Protein AF-F0FZK5-F1 (afdb_monomer_lite)

Radius of gyration: 15.68 Å; chains: 1; bounding box: 38×25×46 Å

Secondary structure (DSSP, 8-state):
-HHHHHHH-SSEEEEEEEEEEEETTEEEEEEEEEEEETTEEEEEEEEEE---TT-TTS--EEEEEEES---TT--HHHHS-SS-HHHHHHHHHHHHHH--PPTT--

Sequence (106 aa):
MRAKMDQISSGSYRILRQGKRTVAGMDAEEVLFALKEGEITSYRFYLLAPGDPSTLAKPHTAIQLLLGASSPDAKLEEATSPVDETGALQTWDALLNSLRLRPGAV

pLDDT: mean 90.26, std 9.9, range [63.38, 98.69]

Structure (mmCIF, N/CA/C/O backbone):
data_AF-F0FZK5-F1
#
_entry.id   AF-F0FZK5-F1
#
loop_
_atom_site.group_PDB
_atom_site.id
_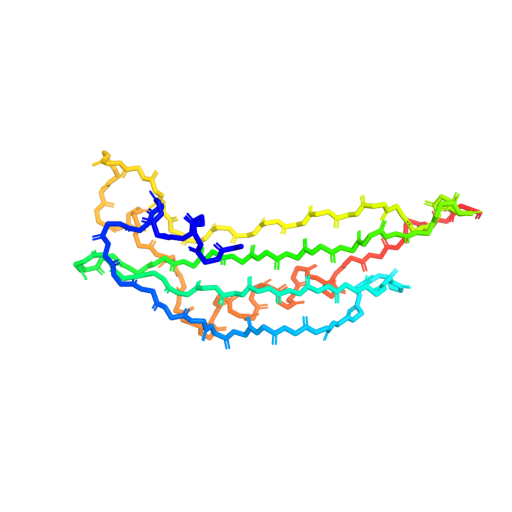atom_site.type_symbol
_atom_site.label_atom_id
_atom_site.label_alt_id
_atom_site.label_comp_id
_atom_site.label_asym_id
_atom_site.label_entity_id
_atom_site.label_seq_id
_atom_site.pdbx_PDB_ins_code
_atom_site.Cartn_x
_atom_site.Cartn_y
_atom_site.Cartn_z
_atom_site.occupancy
_atom_site.B_iso_or_equiv
_atom_site.auth_seq_id
_atom_site.auth_comp_id
_atom_site.auth_asym_id
_atom_site.auth_atom_id
_atom_site.pdbx_PDB_model_num
ATOM 1 N N . MET A 1 1 ? 9.788 6.653 8.484 1.00 74.44 1 MET A N 1
ATOM 2 C CA . MET A 1 1 ? 8.340 6.354 8.417 1.00 74.44 1 MET A CA 1
ATOM 3 C C . MET A 1 1 ? 7.649 6.336 9.778 1.00 74.44 1 MET A C 1
ATOM 5 O O . MET A 1 1 ? 6.651 7.023 9.908 1.00 74.44 1 MET A O 1
ATOM 9 N N . ARG A 1 2 ? 8.167 5.629 10.796 1.00 72.44 2 ARG A N 1
ATOM 10 C CA . ARG A 1 2 ? 7.567 5.604 12.151 1.00 72.44 2 ARG A CA 1
ATOM 11 C C . ARG A 1 2 ? 7.348 6.998 12.759 1.00 72.44 2 ARG A C 1
ATOM 13 O O . ARG A 1 2 ? 6.216 7.326 13.056 1.00 72.44 2 ARG A O 1
ATOM 20 N N . ALA A 1 3 ? 8.363 7.865 12.723 1.00 78.00 3 ALA A N 1
ATOM 21 C CA . ALA A 1 3 ? 8.237 9.260 13.171 1.00 78.00 3 ALA A CA 1
ATOM 22 C C . ALA A 1 3 ? 7.124 10.063 12.462 1.00 78.00 3 ALA A C 1
ATOM 24 O O . ALA A 1 3 ? 6.546 10.968 13.046 1.00 78.00 3 ALA A O 1
ATOM 25 N N . LYS A 1 4 ? 6.801 9.728 11.202 1.00 75.00 4 LYS A N 1
ATOM 26 C CA . LYS A 1 4 ? 5.669 10.328 10.481 1.00 75.00 4 LYS A CA 1
ATOM 27 C C . LYS A 1 4 ? 4.339 9.792 11.023 1.00 75.00 4 LYS A C 1
ATOM 29 O O . LYS A 1 4 ? 3.381 10.541 11.102 1.00 75.00 4 LYS A O 1
ATOM 34 N N . MET A 1 5 ? 4.265 8.513 11.391 1.00 79.06 5 MET A N 1
ATOM 35 C CA . MET A 1 5 ? 3.056 7.937 11.993 1.00 79.06 5 MET A CA 1
ATOM 36 C C . MET A 1 5 ? 2.805 8.496 13.390 1.00 79.06 5 MET A C 1
ATOM 38 O O . MET A 1 5 ? 1.666 8.827 13.691 1.00 79.06 5 MET A O 1
ATOM 42 N N . ASP A 1 6 ? 3.861 8.711 14.175 1.00 74.75 6 ASP A N 1
ATOM 43 C CA . ASP A 1 6 ? 3.771 9.341 15.499 1.00 74.75 6 ASP A CA 1
ATOM 44 C C . ASP A 1 6 ? 3.227 10.789 15.429 1.00 74.75 6 ASP A C 1
ATOM 46 O O . ASP A 1 6 ? 2.703 11.300 16.411 1.00 74.75 6 ASP A O 1
ATOM 50 N N . GLN A 1 7 ? 3.328 11.457 14.270 1.00 72.69 7 GLN A N 1
ATOM 51 C CA . GLN A 1 7 ? 2.757 12.794 14.036 1.00 72.69 7 GLN A CA 1
ATOM 52 C C . GLN A 1 7 ? 1.310 12.772 13.528 1.00 72.69 7 GLN A C 1
ATOM 54 O O . GLN A 1 7 ? 0.592 13.751 13.705 1.00 72.69 7 GLN A O 1
ATOM 59 N N . ILE A 1 8 ? 0.902 11.708 12.829 1.00 69.94 8 ILE A N 1
ATOM 60 C CA . ILE A 1 8 ? -0.401 11.641 12.141 1.00 69.94 8 ILE A CA 1
ATOM 61 C C . ILE A 1 8 ? -1.438 10.886 12.978 1.00 69.94 8 ILE A C 1
ATOM 63 O O . ILE A 1 8 ? -2.629 11.111 12.806 1.00 69.94 8 ILE A O 1
ATOM 67 N N . SER A 1 9 ? -0.993 9.996 13.866 1.00 68.56 9 SER A N 1
ATOM 68 C CA . SER A 1 9 ? -1.851 9.252 14.780 1.00 68.56 9 SER A CA 1
ATOM 69 C C . SER A 1 9 ? -1.835 9.910 16.155 1.00 68.56 9 SER A C 1
ATOM 71 O O . SER A 1 9 ? -0.818 9.899 16.843 1.00 68.56 9 SER A O 1
ATOM 73 N N . SER A 1 10 ? -2.980 10.431 16.575 1.00 75.06 10 SER A N 1
ATOM 74 C CA . SER A 1 10 ? -3.270 10.774 17.971 1.00 75.06 10 SER A CA 1
ATOM 75 C C . SER A 1 10 ? -3.530 9.529 18.837 1.00 75.06 10 SER A C 1
ATOM 77 O O . SER A 1 10 ? -3.474 9.601 20.065 1.00 75.06 10 SER A O 1
ATOM 79 N N . GLY A 1 11 ? -3.792 8.380 18.199 1.00 79.38 11 GLY A N 1
ATOM 80 C CA . GLY A 1 11 ? -3.990 7.071 18.827 1.00 79.38 11 GLY A CA 1
ATOM 81 C C . GLY A 1 11 ? -2.847 6.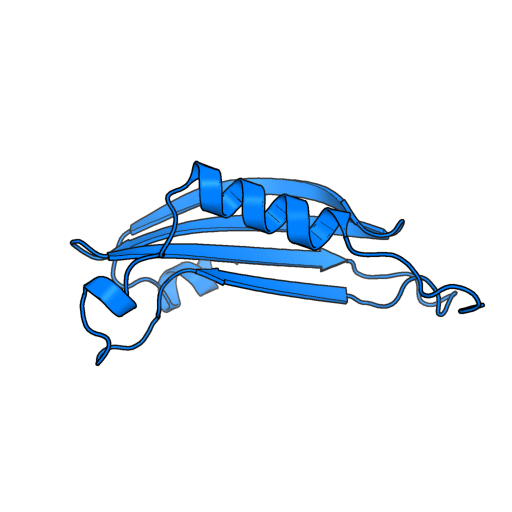078 18.578 1.00 79.38 11 GLY A C 1
ATOM 82 O O . GLY A 1 11 ? -1.694 6.456 18.374 1.00 79.38 11 GLY A O 1
ATOM 83 N N . SER A 1 12 ? -3.165 4.781 18.589 1.00 88.94 12 SER A N 1
ATOM 84 C CA . SER A 1 12 ? -2.180 3.704 18.387 1.00 88.94 12 SER A CA 1
ATOM 85 C C . SER A 1 12 ? -2.058 3.295 16.918 1.00 88.94 12 SER A C 1
ATOM 87 O O . SER A 1 12 ? -3.003 3.442 16.143 1.00 88.94 12 SER A O 1
ATOM 89 N N . TYR A 1 13 ? -0.920 2.711 16.536 1.00 92.25 13 TYR A N 1
ATOM 90 C CA . TYR A 1 13 ? -0.755 2.094 15.222 1.00 92.25 13 TYR A CA 1
ATOM 91 C C . TYR A 1 13 ? -0.108 0.713 15.302 1.00 92.25 13 TYR A C 1
ATOM 93 O O . TYR A 1 13 ? 0.636 0.392 16.229 1.00 92.25 13 TYR A O 1
ATOM 101 N N . ARG A 1 14 ? -0.353 -0.095 14.268 1.00 94.81 14 ARG A N 1
ATOM 102 C CA . ARG A 1 14 ? 0.296 -1.387 14.037 1.00 94.81 14 ARG A CA 1
ATOM 103 C C . ARG A 1 14 ? 0.805 -1.465 12.604 1.00 94.81 14 ARG A C 1
ATOM 105 O O . ARG A 1 14 ? 0.117 -1.063 11.670 1.00 94.81 14 ARG A O 1
ATOM 112 N N . ILE A 1 15 ? 2.004 -2.016 12.431 1.00 96.25 15 ILE A N 1
ATOM 113 C CA . ILE A 1 15 ? 2.531 -2.365 11.108 1.00 96.25 15 ILE A CA 1
ATOM 114 C C . ILE A 1 15 ? 1.862 -3.669 10.669 1.00 96.25 15 ILE A C 1
ATOM 116 O O . ILE A 1 15 ? 1.978 -4.681 11.357 1.00 96.25 15 ILE A O 1
ATOM 120 N N . LEU A 1 16 ? 1.168 -3.634 9.536 1.00 98.06 16 LEU A N 1
ATOM 121 C CA . LEU A 1 16 ? 0.532 -4.805 8.930 1.00 98.06 16 LEU A CA 1
ATOM 122 C C . LEU A 1 16 ? 1.512 -5.584 8.056 1.00 98.06 16 LEU A C 1
ATOM 124 O O . LEU A 1 16 ? 1.539 -6.810 8.075 1.00 98.06 16 LEU A O 1
ATOM 128 N N . ARG A 1 17 ? 2.324 -4.860 7.282 1.00 98.06 17 ARG A N 1
ATOM 129 C CA . ARG A 1 17 ? 3.317 -5.429 6.371 1.00 98.06 17 ARG A CA 1
ATOM 130 C C . ARG A 1 17 ? 4.428 -4.415 6.148 1.00 98.06 17 ARG A C 1
ATOM 132 O O . ARG A 1 17 ? 4.162 -3.220 6.037 1.00 98.06 17 ARG A O 1
ATOM 139 N N . GLN A 1 18 ? 5.666 -4.887 6.108 1.00 97.81 18 GLN A N 1
ATOM 140 C CA . GLN A 1 18 ? 6.834 -4.091 5.749 1.00 97.81 18 GLN A CA 1
ATOM 141 C C . GLN A 1 18 ? 7.815 -4.996 5.015 1.00 97.81 18 GLN A C 1
ATOM 143 O O . GLN A 1 18 ? 8.165 -6.058 5.529 1.00 97.81 18 GLN A O 1
ATOM 148 N N . GLY A 1 19 ? 8.270 -4.589 3.834 1.00 97.56 19 GLY A N 1
ATOM 149 C CA . GLY A 1 19 ? 9.226 -5.397 3.087 1.00 97.56 19 GLY A CA 1
ATOM 150 C C . GLY A 1 19 ? 9.399 -4.981 1.637 1.00 97.56 19 GLY A C 1
ATOM 151 O O . GLY A 1 19 ? 8.828 -3.996 1.175 1.00 97.56 19 GLY A O 1
ATOM 152 N N . LYS A 1 20 ? 10.216 -5.764 0.933 1.00 97.94 20 LYS A N 1
ATOM 153 C CA . LYS A 1 20 ? 10.476 -5.613 -0.498 1.00 97.94 20 LYS A CA 1
ATOM 154 C C . LYS A 1 20 ? 9.405 -6.325 -1.318 1.00 97.94 20 LYS A C 1
ATOM 156 O O . LYS A 1 20 ? 8.921 -7.381 -0.915 1.00 97.94 20 LYS A O 1
ATOM 161 N N . ARG A 1 21 ? 9.087 -5.779 -2.490 1.00 96.62 21 ARG A N 1
ATOM 162 C CA . ARG A 1 21 ? 8.245 -6.421 -3.507 1.00 96.62 21 ARG A CA 1
ATOM 163 C C . ARG A 1 21 ? 8.567 -5.893 -4.899 1.00 96.62 21 ARG A C 1
ATOM 165 O O . ARG A 1 21 ? 9.182 -4.842 -5.039 1.00 96.62 21 ARG A O 1
ATOM 172 N N . THR A 1 22 ? 8.074 -6.582 -5.920 1.00 96.12 22 THR A N 1
ATOM 173 C CA . THR A 1 22 ? 8.122 -6.101 -7.304 1.00 96.12 22 THR A CA 1
ATOM 174 C C . THR A 1 22 ? 6.774 -5.495 -7.694 1.00 96.12 22 THR A C 1
ATOM 176 O O . THR A 1 22 ? 5.728 -6.080 -7.411 1.00 96.12 22 THR A O 1
ATOM 179 N N . VAL A 1 23 ? 6.786 -4.332 -8.350 1.00 95.38 23 VAL A N 1
ATOM 180 C CA . VAL A 1 23 ? 5.596 -3.664 -8.909 1.00 95.38 23 VAL A CA 1
ATOM 181 C C . VAL A 1 23 ? 5.914 -3.175 -10.312 1.00 95.38 23 VAL A C 1
ATOM 183 O O . VAL A 1 23 ? 6.900 -2.473 -10.504 1.00 95.38 23 VAL A O 1
ATOM 186 N N . ALA A 1 24 ? 5.100 -3.558 -11.300 1.00 93.50 24 ALA A N 1
ATOM 187 C CA . ALA A 1 24 ? 5.303 -3.200 -12.709 1.00 93.50 24 ALA A CA 1
ATOM 188 C C . ALA A 1 24 ? 6.750 -3.436 -13.219 1.00 93.50 24 ALA A C 1
ATOM 190 O O . ALA A 1 24 ? 7.272 -2.662 -14.016 1.00 93.50 24 ALA A O 1
ATOM 191 N N . GLY A 1 25 ? 7.415 -4.497 -12.739 1.00 93.25 25 GLY A N 1
ATOM 192 C CA . GLY A 1 25 ? 8.805 -4.826 -13.094 1.00 93.25 25 GLY A CA 1
ATOM 193 C C . GLY A 1 25 ? 9.884 -3.970 -12.411 1.00 93.25 25 GLY A C 1
ATOM 194 O O . GLY A 1 25 ? 11.053 -4.039 -12.799 1.00 93.25 25 GLY A O 1
ATOM 195 N N . MET A 1 26 ? 9.510 -3.166 -11.415 1.00 96.31 26 MET A N 1
ATOM 196 C CA . MET A 1 26 ? 10.410 -2.369 -10.581 1.00 96.31 26 MET A CA 1
ATOM 197 C C . MET A 1 26 ? 10.531 -2.981 -9.188 1.00 96.31 26 MET A C 1
ATOM 199 O O . MET A 1 26 ? 9.530 -3.416 -8.613 1.00 96.31 26 MET A O 1
ATOM 203 N N . ASP A 1 27 ? 11.737 -2.957 -8.630 1.00 97.50 27 ASP A N 1
ATOM 204 C CA . ASP A 1 27 ? 11.949 -3.254 -7.218 1.00 97.50 27 ASP A CA 1
ATOM 205 C C . ASP A 1 27 ? 11.428 -2.098 -6.366 1.00 97.50 27 ASP A C 1
ATOM 207 O O . ASP A 1 27 ? 11.688 -0.926 -6.648 1.00 97.50 27 ASP A O 1
ATOM 211 N N . ALA A 1 28 ? 10.678 -2.435 -5.325 1.00 98.00 28 ALA A N 1
ATOM 212 C CA . ALA A 1 28 ? 10.051 -1.478 -4.436 1.00 98.00 28 ALA A CA 1
ATOM 213 C C . ALA A 1 28 ? 10.101 -1.950 -2.983 1.00 98.00 28 ALA A C 1
ATOM 215 O O . ALA A 1 28 ? 10.221 -3.142 -2.688 1.00 98.00 28 ALA A O 1
ATOM 216 N N . GLU A 1 29 ? 9.943 -1.002 -2.072 1.00 98.31 29 GLU A N 1
ATOM 217 C CA . GLU A 1 29 ? 9.703 -1.255 -0.657 1.00 98.31 29 GLU A CA 1
ATOM 218 C C . GLU A 1 29 ? 8.334 -0.715 -0.270 1.00 98.31 29 GLU A C 1
ATOM 220 O O . GLU A 1 29 ? 7.921 0.354 -0.722 1.00 98.31 29 GLU A O 1
ATOM 225 N N . GLU A 1 30 ? 7.630 -1.451 0.582 1.00 98.12 30 GLU A N 1
ATOM 226 C CA . GLU A 1 30 ? 6.351 -1.029 1.131 1.00 98.12 30 GLU A CA 1
ATOM 227 C C . GLU A 1 30 ? 6.330 -1.075 2.653 1.00 98.12 30 GLU A C 1
ATOM 229 O O . GLU A 1 30 ? 7.061 -1.827 3.307 1.00 98.12 30 GLU A O 1
ATOM 234 N N . VAL A 1 31 ? 5.441 -0.262 3.213 1.00 97.88 31 VAL A N 1
ATOM 235 C CA . VAL A 1 31 ? 5.087 -0.293 4.625 1.00 97.88 31 VAL A CA 1
ATOM 236 C C . VAL A 1 31 ? 3.628 0.113 4.795 1.00 97.88 31 VAL A C 1
ATOM 238 O O . VAL A 1 31 ? 3.180 1.146 4.291 1.00 97.88 31 VAL A O 1
ATOM 241 N N . LEU A 1 32 ? 2.885 -0.734 5.497 1.00 97.88 32 LEU A N 1
ATOM 242 C CA . LEU A 1 32 ? 1.439 -0.667 5.635 1.00 97.88 32 LEU A CA 1
ATOM 243 C C . LEU A 1 32 ? 1.085 -0.540 7.113 1.00 97.88 32 LEU A C 1
ATOM 245 O O . LEU A 1 32 ? 1.510 -1.368 7.921 1.00 97.88 32 LEU A O 1
ATOM 249 N N . PHE A 1 33 ? 0.306 0.476 7.469 1.00 96.38 33 PHE A N 1
ATOM 250 C CA . PHE A 1 33 ? -0.112 0.723 8.845 1.00 96.38 33 PHE A CA 1
ATOM 251 C C . PHE A 1 33 ? -1.628 0.607 8.993 1.00 96.38 33 PHE A C 1
ATOM 253 O O . PHE A 1 33 ? -2.370 1.084 8.133 1.00 96.38 33 PHE A O 1
ATOM 260 N N . ALA A 1 34 ? -2.064 0.034 10.111 1.00 95.62 34 ALA A N 1
ATOM 261 C CA . ALA A 1 34 ? -3.391 0.250 10.674 1.00 95.62 34 ALA A CA 1
ATOM 262 C C . ALA A 1 34 ? -3.274 1.258 11.819 1.00 95.62 34 ALA A C 1
ATOM 264 O O . ALA A 1 34 ? -2.388 1.122 12.664 1.00 95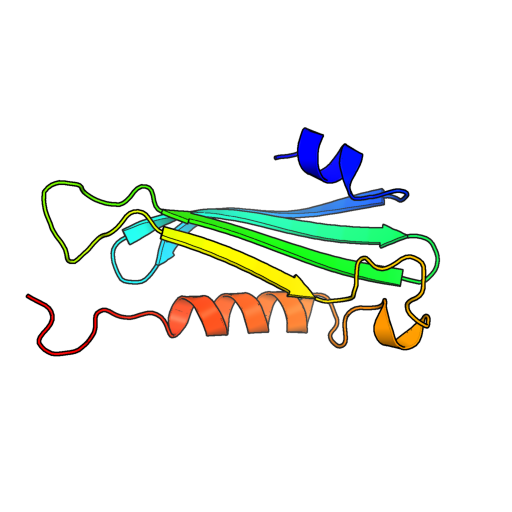.62 34 ALA A O 1
ATOM 265 N N . LEU A 1 35 ? -4.148 2.254 11.835 1.00 93.06 35 LEU A N 1
ATOM 266 C CA . LEU A 1 35 ? -4.242 3.286 12.861 1.00 93.06 35 LEU A CA 1
ATOM 267 C C . LEU A 1 35 ? -5.573 3.108 13.592 1.00 93.06 35 LEU A C 1
ATOM 269 O O . LEU A 1 35 ? -6.603 2.852 12.960 1.00 93.06 35 LEU A O 1
ATOM 273 N N . LYS A 1 36 ? -5.545 3.241 14.918 1.00 90.25 36 LYS A N 1
ATOM 274 C CA . LYS A 1 36 ? -6.720 3.150 15.782 1.00 90.25 36 LYS A CA 1
ATOM 275 C C . LYS A 1 36 ? -6.788 4.363 16.701 1.00 90.25 36 LYS A C 1
ATOM 277 O O . LYS A 1 36 ? -5.936 4.526 17.577 1.00 90.25 36 LYS A O 1
ATOM 282 N N . GLU A 1 37 ? -7.829 5.167 16.519 1.00 87.06 37 GLU A N 1
ATOM 283 C CA . GLU A 1 37 ? -8.098 6.397 17.268 1.00 87.06 37 GLU A CA 1
ATOM 284 C C . GLU A 1 37 ? -9.517 6.331 17.842 1.00 87.06 37 GLU A C 1
ATOM 286 O O . GLU A 1 37 ? -10.502 6.589 17.151 1.00 87.06 37 GLU A O 1
ATOM 291 N N . GLY A 1 38 ? -9.644 5.894 19.098 1.00 85.94 38 GLY A N 1
ATOM 292 C CA . GLY A 1 38 ? -10.953 5.571 19.669 1.00 85.94 38 GLY A CA 1
ATOM 293 C C . GLY A 1 38 ? -11.676 4.513 18.827 1.00 85.94 38 GLY A C 1
ATOM 294 O O . GLY A 1 38 ? -11.164 3.410 18.621 1.00 85.94 38 GLY A O 1
ATOM 295 N N . GLU A 1 39 ? -12.857 4.849 18.314 1.00 87.69 39 GLU A N 1
ATOM 296 C CA . GLU A 1 39 ? -13.653 3.959 17.462 1.00 87.69 39 GLU A CA 1
ATOM 297 C C . GLU A 1 39 ? -13.185 3.946 15.996 1.00 87.69 39 GLU A C 1
ATOM 299 O O . GLU A 1 39 ? -13.421 2.964 15.291 1.00 87.69 39 GLU A O 1
ATOM 304 N N . ILE A 1 40 ? -12.413 4.943 15.557 1.00 88.75 40 ILE A N 1
ATOM 305 C CA . ILE A 1 40 ? -11.961 5.095 14.169 1.00 88.75 40 ILE A CA 1
ATOM 306 C C . ILE A 1 40 ? -10.831 4.111 13.866 1.00 88.75 40 ILE A C 1
ATOM 308 O O . ILE A 1 40 ? -9.791 4.124 14.528 1.00 88.75 40 ILE A O 1
ATOM 312 N N . THR A 1 41 ? -11.009 3.282 12.836 1.00 92.56 41 THR A N 1
ATOM 313 C CA . THR A 1 41 ? -9.932 2.474 12.246 1.00 92.56 41 THR A CA 1
ATOM 314 C C . THR A 1 41 ? -9.582 3.046 10.878 1.00 92.56 41 THR A C 1
ATOM 316 O O . THR A 1 41 ? -10.460 3.161 10.031 1.00 92.56 41 THR A O 1
ATOM 319 N N . SER A 1 42 ? -8.315 3.357 10.617 1.00 93.81 42 SER A N 1
ATOM 320 C CA . SER A 1 42 ? -7.866 3.814 9.295 1.00 93.81 42 SER A CA 1
ATOM 321 C C . SER A 1 42 ? -6.608 3.078 8.834 1.00 93.81 42 SER A C 1
ATOM 323 O O . SER A 1 42 ? -5.864 2.522 9.642 1.00 93.81 42 SER A O 1
ATOM 325 N N . TYR A 1 43 ? -6.364 3.054 7.523 1.00 95.69 43 TYR A N 1
ATOM 326 C CA . TYR A 1 43 ? -5.195 2.399 6.932 1.00 95.69 43 TYR A CA 1
ATOM 327 C C . TYR A 1 43 ? -4.348 3.399 6.149 1.00 95.69 43 TYR A C 1
ATOM 329 O O . TYR A 1 43 ? -4.869 4.273 5.448 1.00 95.69 43 TYR A O 1
ATOM 337 N N . ARG A 1 44 ? -3.026 3.300 6.299 1.00 95.38 44 ARG A N 1
ATOM 338 C CA . ARG A 1 44 ? -2.046 4.198 5.675 1.00 95.38 44 ARG A CA 1
ATOM 339 C C . ARG A 1 44 ? -0.969 3.357 5.010 1.00 95.38 44 ARG A C 1
ATOM 341 O O . ARG A 1 44 ? -0.099 2.807 5.686 1.00 95.38 44 ARG A O 1
ATOM 348 N N . PHE A 1 45 ? -1.072 3.196 3.699 1.00 97.56 45 PHE A N 1
ATOM 349 C CA . PHE A 1 45 ? -0.243 2.280 2.925 1.00 97.56 45 PHE A CA 1
ATOM 350 C C . PHE A 1 45 ? 0.665 3.050 1.985 1.00 97.56 45 PHE A C 1
ATOM 352 O O . PHE A 1 45 ? 0.224 3.981 1.312 1.00 97.56 45 PHE A O 1
ATOM 359 N N . TYR A 1 46 ? 1.936 2.665 1.960 1.00 97.69 46 TYR A N 1
ATOM 360 C CA . TYR A 1 46 ? 2.974 3.386 1.244 1.00 97.69 46 TYR A CA 1
ATOM 361 C C . TYR A 1 46 ? 3.870 2.417 0.494 1.00 97.69 46 TYR A C 1
ATOM 363 O O . TYR A 1 46 ? 4.275 1.394 1.048 1.00 97.69 46 TYR A O 1
ATOM 371 N N . LEU A 1 47 ? 4.224 2.787 -0.733 1.00 98.25 47 LEU A N 1
ATOM 372 C CA . LEU A 1 47 ? 5.231 2.112 -1.539 1.00 98.25 47 LEU A CA 1
ATOM 373 C C . LEU A 1 47 ? 6.173 3.127 -2.173 1.00 98.25 47 LEU A C 1
ATOM 375 O O . LEU A 1 47 ? 5.736 4.185 -2.630 1.00 98.25 47 LEU A O 1
ATOM 379 N N . LEU A 1 48 ? 7.452 2.770 -2.225 1.00 98.38 48 LEU A N 1
ATOM 380 C CA . LEU A 1 48 ? 8.491 3.507 -2.924 1.00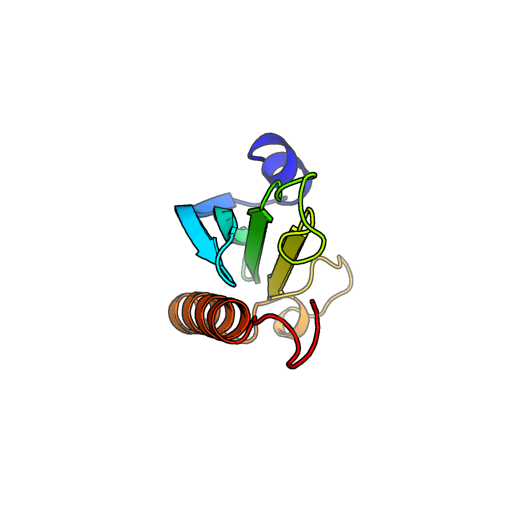 98.38 48 LEU A CA 1
ATOM 381 C C . LEU A 1 48 ? 9.284 2.554 -3.818 1.00 98.38 48 LEU A C 1
ATOM 383 O O . LEU A 1 48 ? 9.894 1.606 -3.330 1.00 98.38 48 LEU A O 1
ATOM 387 N N . ALA A 1 49 ? 9.300 2.837 -5.115 1.00 97.94 49 ALA A N 1
ATOM 388 C CA . ALA A 1 49 ? 10.237 2.264 -6.066 1.00 97.94 49 ALA A CA 1
ATOM 389 C C . ALA A 1 49 ? 11.232 3.365 -6.474 1.00 97.94 49 ALA A C 1
ATOM 391 O O . ALA A 1 49 ? 10.798 4.379 -7.030 1.00 97.94 49 ALA A O 1
ATOM 392 N N . PRO A 1 50 ? 12.545 3.211 -6.221 1.00 97.50 50 PRO A N 1
ATOM 393 C CA . PRO A 1 50 ? 13.535 4.229 -6.583 1.00 97.50 50 PRO A CA 1
ATOM 394 C C . PRO A 1 50 ? 13.653 4.429 -8.102 1.00 97.50 50 PRO A C 1
ATOM 396 O O . PRO A 1 50 ? 14.063 5.501 -8.543 1.00 97.50 50 PRO A O 1
ATOM 399 N N . GLY A 1 51 ? 13.246 3.430 -8.892 1.00 96.12 51 GLY A N 1
ATOM 400 C CA . GLY A 1 51 ? 13.346 3.440 -10.348 1.00 96.12 51 GLY A CA 1
ATOM 401 C C . GLY A 1 51 ? 14.749 3.094 -10.852 1.00 96.12 51 GLY A C 1
ATOM 402 O O . GLY A 1 51 ? 15.623 2.684 -10.091 1.00 96.12 51 GLY A O 1
ATOM 403 N N . ASP A 1 52 ? 14.944 3.250 -12.157 1.00 95.56 52 ASP A N 1
ATOM 404 C CA . ASP A 1 52 ? 16.216 3.071 -12.849 1.00 95.56 52 ASP A CA 1
ATOM 405 C C . ASP A 1 52 ? 16.443 4.277 -13.777 1.00 95.56 52 ASP A C 1
ATOM 407 O O . ASP A 1 52 ? 15.722 4.430 -14.766 1.00 95.56 52 ASP A O 1
ATOM 411 N N . PRO A 1 53 ? 17.427 5.149 -13.488 1.00 94.75 53 PRO A N 1
ATOM 412 C CA . PRO A 1 53 ? 17.649 6.365 -14.267 1.00 94.75 53 PRO A CA 1
ATOM 413 C C . PRO A 1 53 ? 18.115 6.095 -15.706 1.00 94.75 53 PRO A C 1
ATOM 415 O O . PRO A 1 53 ? 18.105 7.015 -16.521 1.00 94.75 53 PRO A O 1
ATOM 418 N N . SER A 1 54 ? 18.520 4.864 -16.040 1.00 95.44 54 SER A N 1
ATOM 419 C CA . SER A 1 54 ? 18.932 4.492 -17.397 1.00 95.44 54 SER A CA 1
ATOM 420 C C . SER A 1 54 ? 17.758 4.233 -18.350 1.00 95.44 54 SER A C 1
ATOM 422 O O . SER A 1 54 ? 17.972 4.087 -19.554 1.00 95.44 54 SER A O 1
ATOM 424 N N . THR A 1 55 ? 16.515 4.182 -17.850 1.00 92.50 55 THR A N 1
ATOM 425 C CA . THR A 1 55 ? 15.339 3.865 -18.667 1.00 92.50 55 THR A CA 1
ATOM 426 C C . THR A 1 55 ? 14.086 4.629 -18.252 1.00 92.50 55 THR A C 1
ATOM 428 O O . THR A 1 55 ? 13.737 4.741 -17.080 1.00 92.50 55 THR A O 1
ATOM 431 N N . LEU A 1 56 ? 13.320 5.085 -19.246 1.00 91.25 56 LEU A N 1
ATOM 432 C CA . LEU A 1 56 ? 12.010 5.701 -19.018 1.00 91.25 56 LEU A CA 1
ATOM 433 C C . LEU A 1 56 ? 10.941 4.688 -18.576 1.00 91.25 56 LEU A C 1
ATOM 435 O O . LEU A 1 56 ? 9.893 5.085 -18.074 1.00 91.25 56 LEU A O 1
ATOM 439 N N . ALA A 1 57 ? 11.189 3.385 -18.749 1.00 92.81 57 ALA A N 1
ATOM 440 C CA . ALA A 1 57 ? 10.240 2.334 -18.383 1.00 92.81 57 ALA A CA 1
ATOM 441 C C . ALA A 1 57 ? 10.144 2.094 -16.866 1.00 92.81 57 ALA A C 1
ATOM 443 O O . ALA A 1 57 ? 9.190 1.460 -16.416 1.00 92.81 57 ALA A O 1
ATOM 444 N N . LYS A 1 58 ? 11.117 2.575 -16.080 1.00 95.00 58 LYS A N 1
ATOM 445 C CA . LYS A 1 58 ? 11.195 2.362 -14.627 1.00 95.00 58 LYS A CA 1
ATOM 446 C C . LYS A 1 58 ? 11.394 3.691 -13.884 1.00 95.00 58 LYS A C 1
ATOM 448 O O . LYS A 1 58 ? 12.464 3.926 -13.324 1.00 95.00 58 LYS A O 1
ATOM 453 N N . PRO A 1 59 ? 10.400 4.592 -13.885 1.00 95.25 59 PRO A N 1
ATOM 454 C CA . PRO A 1 59 ? 10.528 5.873 -13.205 1.00 95.25 59 PRO A CA 1
ATOM 455 C C . PRO A 1 59 ? 10.575 5.701 -11.682 1.00 95.25 59 PRO A C 1
ATOM 457 O O . PRO A 1 59 ? 10.032 4.743 -11.124 1.00 95.25 59 PRO A O 1
ATOM 460 N N . HIS A 1 60 ? 11.142 6.691 -10.993 1.00 97.56 60 HIS A N 1
ATOM 461 C CA . HIS A 1 60 ? 10.947 6.827 -9.554 1.00 97.56 60 HIS A CA 1
ATOM 462 C C . HIS A 1 60 ? 9.447 6.943 -9.251 1.00 97.56 60 HIS A C 1
ATOM 464 O O . HIS A 1 60 ? 8.779 7.867 -9.720 1.00 97.56 60 HIS A O 1
ATOM 470 N N . THR A 1 61 ? 8.916 6.022 -8.452 1.00 97.06 61 THR A N 1
ATOM 471 C CA . THR A 1 61 ? 7.474 5.875 -8.236 1.00 97.06 61 THR A CA 1
ATOM 472 C C . THR A 1 61 ? 7.167 5.812 -6.747 1.00 97.06 61 THR A C 1
ATOM 474 O O . THR A 1 61 ? 7.680 4.954 -6.034 1.00 97.06 61 THR A O 1
ATOM 477 N N . ALA A 1 62 ? 6.291 6.699 -6.275 1.00 97.81 62 ALA A N 1
ATOM 478 C CA . ALA A 1 62 ? 5.772 6.681 -4.913 1.00 97.81 62 ALA A CA 1
ATOM 479 C C . ALA A 1 62 ? 4.247 6.553 -4.948 1.00 97.81 62 ALA A C 1
ATOM 481 O O . ALA A 1 62 ? 3.579 7.310 -5.650 1.00 97.81 62 ALA A O 1
ATOM 482 N N . ILE A 1 63 ? 3.699 5.607 -4.187 1.00 97.69 63 ILE A N 1
ATOM 483 C CA . ILE A 1 63 ? 2.258 5.334 -4.135 1.00 97.69 63 ILE A CA 1
ATOM 484 C C . ILE A 1 63 ? 1.797 5.416 -2.689 1.00 97.69 63 ILE A C 1
ATOM 486 O O . ILE A 1 63 ? 2.459 4.900 -1.786 1.00 97.69 63 ILE A O 1
ATOM 490 N N . GLN A 1 64 ? 0.653 6.065 -2.478 1.00 96.75 64 GLN A N 1
ATOM 491 C CA . GLN A 1 64 ? -0.015 6.127 -1.185 1.00 96.75 64 GLN A CA 1
ATOM 492 C C . GLN A 1 64 ? -1.477 5.726 -1.353 1.00 96.75 64 GLN A C 1
ATOM 494 O O . GLN A 1 64 ? -2.151 6.231 -2.249 1.00 96.75 64 GLN A O 1
ATOM 499 N N . LEU A 1 65 ? -1.960 4.848 -0.477 1.00 96.44 65 LEU A N 1
ATOM 500 C CA . LEU A 1 65 ? -3.378 4.531 -0.343 1.00 96.44 65 LEU A CA 1
ATOM 501 C C . LEU A 1 65 ? -3.800 4.822 1.097 1.00 96.44 65 LEU A C 1
ATOM 503 O O . LEU A 1 65 ? -3.228 4.287 2.050 1.00 96.44 65 LEU A O 1
ATOM 507 N N . LEU A 1 66 ? -4.784 5.705 1.244 1.00 94.06 66 LEU A N 1
ATOM 508 C CA . LEU A 1 66 ? -5.324 6.133 2.529 1.00 94.06 66 LEU A CA 1
ATOM 509 C C . LEU A 1 66 ? -6.789 5.696 2.582 1.00 94.06 66 LEU A C 1
ATOM 511 O O . LEU A 1 66 ? -7.579 6.108 1.737 1.00 94.06 66 LEU A O 1
ATOM 515 N N . LEU A 1 67 ? -7.139 4.852 3.551 1.00 93.69 67 LEU A N 1
ATOM 516 C CA . LEU A 1 67 ? -8.512 4.388 3.771 1.00 93.69 67 LEU A CA 1
ATOM 517 C C . LEU A 1 67 ? -8.991 4.908 5.127 1.00 93.69 67 LEU A C 1
ATOM 519 O O . LEU A 1 67 ? -8.293 4.725 6.128 1.00 93.69 67 LEU A O 1
ATOM 523 N N . GLY A 1 68 ?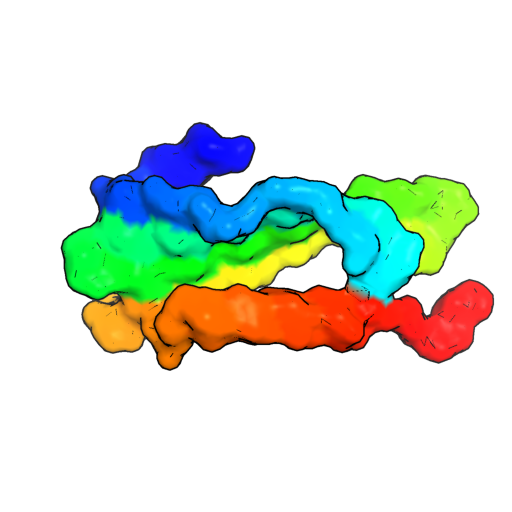 -10.144 5.578 5.146 1.00 90.44 68 GLY A N 1
ATOM 524 C CA . GLY A 1 68 ? -10.627 6.361 6.290 1.00 90.44 68 GLY A CA 1
ATOM 525 C C . GLY A 1 68 ? -9.991 7.756 6.357 1.00 90.44 68 GLY A C 1
ATOM 526 O O . GLY A 1 68 ? -8.799 7.928 6.061 1.00 90.44 68 GLY A O 1
ATOM 527 N N . ALA A 1 69 ? -10.783 8.763 6.721 1.00 75.25 69 ALA A N 1
ATOM 528 C CA . ALA A 1 69 ? -10.353 10.157 6.734 1.00 75.25 69 ALA A CA 1
ATOM 529 C C . ALA A 1 69 ? -9.455 10.490 7.939 1.00 75.25 69 ALA A C 1
ATOM 531 O O . ALA A 1 69 ? -9.674 10.029 9.052 1.00 75.25 69 ALA A O 1
ATOM 532 N N . SER A 1 70 ? -8.453 11.344 7.714 1.00 63.38 70 SER A N 1
ATOM 533 C CA . SER A 1 70 ? -7.803 12.130 8.772 1.00 63.38 70 SER A CA 1
ATOM 534 C C . SER A 1 70 ? -8.357 13.551 8.687 1.00 63.38 70 SER A C 1
ATOM 536 O O . SER A 1 70 ? -7.681 14.445 8.188 1.00 63.38 70 SER A O 1
ATOM 538 N N . SER A 1 71 ? -9.619 13.746 9.067 1.00 66.00 71 SER A N 1
ATOM 539 C CA . SER A 1 71 ? -10.190 15.085 9.230 1.00 66.00 71 SER A CA 1
ATOM 540 C C . SER A 1 71 ? -10.813 15.184 10.619 1.00 66.00 71 SER A C 1
ATOM 542 O O . SER A 1 71 ? -11.602 14.303 10.962 1.00 66.00 71 SER A O 1
ATOM 544 N N . PRO A 1 72 ? -10.489 16.224 11.407 1.00 63.53 72 PRO A N 1
ATOM 545 C CA . PRO A 1 72 ? -11.084 16.426 12.727 1.00 63.53 72 PRO A CA 1
ATOM 546 C C . PRO A 1 72 ? -12.603 16.649 12.665 1.00 63.53 72 PRO A C 1
ATOM 548 O O . PRO A 1 72 ? -13.288 16.397 13.651 1.00 63.53 72 PRO A O 1
ATOM 551 N N . ASP A 1 73 ? -13.127 17.057 11.504 1.00 70.31 73 ASP A N 1
ATOM 552 C CA . ASP A 1 73 ? -14.551 17.340 11.293 1.00 70.31 73 ASP A CA 1
ATOM 553 C C . ASP A 1 73 ? -15.317 16.176 10.636 1.00 70.31 73 ASP A C 1
ATOM 555 O O . ASP A 1 73 ? -16.514 16.294 10.369 1.00 70.31 73 ASP A O 1
ATOM 559 N N . ALA A 1 74 ? -14.647 15.060 10.320 1.00 69.12 74 ALA A N 1
ATOM 560 C CA . ALA A 1 74 ? -15.312 13.916 9.698 1.00 69.12 74 ALA A CA 1
ATOM 561 C C . ALA A 1 74 ? -16.255 13.231 10.695 1.00 69.12 74 ALA A C 1
ATOM 563 O O . ALA A 1 74 ? -15.888 12.965 11.842 1.00 69.12 74 ALA A O 1
ATOM 564 N N . LYS A 1 75 ? -17.464 12.879 10.242 1.00 75.00 75 LYS A N 1
ATOM 565 C CA . LYS A 1 75 ? -18.348 12.009 11.030 1.00 75.00 75 LYS A CA 1
ATOM 566 C C . LYS A 1 75 ? -17.675 10.653 11.233 1.00 75.00 75 LYS A C 1
ATOM 568 O O . LYS A 1 75 ? -16.905 10.217 10.382 1.00 75.00 75 LYS A O 1
ATOM 573 N N . LEU A 1 76 ? -18.008 9.947 12.314 1.00 76.06 76 LEU A N 1
ATOM 574 C CA . LEU A 1 76 ? -17.393 8.653 12.646 1.00 76.06 76 LEU A CA 1
ATOM 575 C C . LEU A 1 76 ? -17.422 7.653 11.470 1.00 76.06 76 LEU A C 1
ATOM 577 O O . LEU A 1 76 ? -16.422 6.998 11.182 1.00 76.06 76 LEU A O 1
ATOM 581 N N . GLU A 1 77 ? -18.551 7.596 10.761 1.00 74.19 77 GLU A N 1
ATOM 582 C CA . GLU A 1 77 ? -18.769 6.741 9.585 1.00 74.19 77 GLU A CA 1
ATOM 583 C C . GLU A 1 77 ? -17.897 7.128 8.377 1.00 74.19 77 GLU A C 1
ATOM 585 O O . GLU A 1 77 ? -17.538 6.273 7.576 1.00 74.19 77 GLU A O 1
ATOM 590 N N . GLU A 1 78 ? -17.527 8.404 8.255 1.00 74.31 78 GLU A N 1
ATOM 591 C CA . GLU A 1 78 ? -16.676 8.943 7.183 1.00 74.31 78 GLU A CA 1
ATOM 592 C C . GLU A 1 78 ? -15.181 8.885 7.562 1.00 74.31 78 GLU A C 1
ATOM 594 O O . GLU A 1 78 ? -14.298 8.834 6.702 1.00 74.31 78 GLU A O 1
ATOM 599 N N . ALA A 1 79 ? -14.888 8.892 8.865 1.00 84.75 79 ALA A N 1
ATOM 600 C CA . ALA A 1 79 ? -13.541 8.822 9.413 1.00 84.75 79 ALA A CA 1
ATOM 601 C C . ALA A 1 79 ? -12.987 7.392 9.408 1.00 84.75 79 ALA A C 1
ATOM 603 O O . ALA A 1 79 ? -11.800 7.183 9.141 1.00 84.75 79 ALA A O 1
ATOM 604 N N . THR A 1 80 ? -13.837 6.396 9.671 1.00 90.94 80 THR A N 1
ATOM 605 C CA . THR A 1 80 ? -13.426 4.991 9.643 1.00 90.94 80 THR A CA 1
ATOM 606 C C . THR A 1 80 ? -13.240 4.479 8.214 1.00 90.94 80 THR A C 1
ATOM 608 O O . THR A 1 80 ? -13.873 4.933 7.263 1.00 90.94 80 THR A O 1
ATOM 611 N N . SER A 1 81 ? -12.333 3.521 8.044 1.00 93.75 81 SER A N 1
ATOM 612 C CA . SER A 1 81 ? -12.127 2.830 6.777 1.00 93.75 81 SER A CA 1
ATOM 613 C C . SER A 1 81 ? -13.428 2.147 6.336 1.00 93.75 81 SER A C 1
ATOM 615 O O . SER A 1 81 ? -14.050 1.461 7.149 1.00 93.75 81 SER A O 1
ATOM 617 N N . PRO A 1 82 ? -13.815 2.256 5.050 1.00 92.88 82 PRO A N 1
ATOM 618 C CA . PRO A 1 82 ? -15.015 1.599 4.526 1.00 92.88 82 PRO A CA 1
ATOM 619 C C . PRO A 1 82 ? -14.856 0.075 4.397 1.00 92.88 82 PRO A C 1
ATOM 621 O O . PRO A 1 82 ? -15.808 -0.628 4.073 1.00 92.88 82 PRO A O 1
ATOM 624 N N . VAL A 1 83 ? -13.640 -0.433 4.604 1.00 95.81 83 VAL A N 1
ATOM 625 C CA . VAL A 1 83 ? -13.290 -1.853 4.556 1.00 95.81 83 VAL A CA 1
ATOM 626 C C . VAL A 1 83 ? -12.518 -2.243 5.809 1.00 95.81 83 VAL A C 1
ATOM 628 O O . VAL A 1 83 ? -11.846 -1.406 6.419 1.00 95.81 83 VAL A O 1
ATOM 631 N N . ASP A 1 84 ? -12.588 -3.521 6.167 1.00 96.62 84 ASP A N 1
ATOM 632 C CA . ASP A 1 84 ? -11.764 -4.100 7.224 1.00 96.62 84 ASP A CA 1
ATOM 633 C C . ASP A 1 84 ? -10.298 -4.292 6.780 1.00 96.62 84 ASP A C 1
ATOM 635 O O . ASP A 1 84 ? -9.894 -3.912 5.678 1.00 96.62 84 ASP A O 1
ATOM 639 N N . GLU A 1 85 ? -9.477 -4.894 7.644 1.00 97.75 85 GLU A N 1
ATOM 640 C CA . GLU A 1 85 ? -8.049 -5.112 7.379 1.00 97.75 85 GLU A CA 1
ATOM 641 C C . GLU A 1 85 ? -7.807 -5.999 6.158 1.00 97.75 85 GLU A C 1
ATOM 643 O O . GLU A 1 85 ? -6.899 -5.738 5.367 1.00 97.75 85 GLU A O 1
ATOM 648 N N . THR A 1 86 ? -8.635 -7.029 5.986 1.00 98.50 86 THR A N 1
ATOM 649 C CA . THR A 1 86 ? -8.499 -7.970 4.874 1.00 98.50 86 THR A CA 1
ATOM 650 C C . THR A 1 86 ? -8.851 -7.270 3.565 1.00 98.50 86 THR A C 1
ATOM 652 O O . THR A 1 86 ? -8.080 -7.337 2.608 1.00 98.50 86 THR A O 1
ATOM 655 N N . GLY A 1 87 ? -9.957 -6.525 3.539 1.00 98.50 87 GLY A N 1
ATOM 656 C CA . GLY A 1 87 ? -10.371 -5.718 2.396 1.00 98.50 87 GLY A CA 1
ATOM 657 C C . GLY A 1 87 ? -9.379 -4.601 2.061 1.00 98.50 87 GLY A C 1
ATOM 658 O O . GLY A 1 87 ? -9.110 -4.348 0.885 1.00 98.50 87 GLY A O 1
ATOM 659 N N . ALA A 1 88 ? -8.766 -3.970 3.067 1.00 98.44 88 ALA A N 1
ATOM 660 C CA . ALA A 1 88 ? -7.723 -2.967 2.867 1.00 98.44 88 ALA A CA 1
ATOM 661 C C . 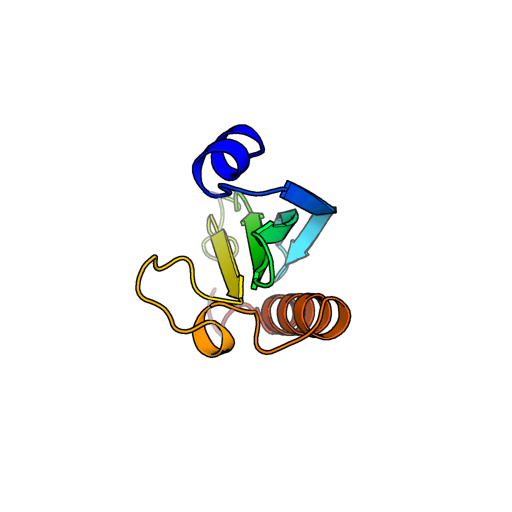ALA A 1 88 ? -6.494 -3.567 2.165 1.00 98.44 88 ALA A C 1
ATOM 663 O O . ALA A 1 88 ? -6.047 -3.039 1.143 1.00 98.44 88 ALA A O 1
ATOM 664 N N . LEU A 1 89 ? -5.975 -4.694 2.668 1.00 98.69 89 LEU A N 1
ATOM 665 C CA . LEU A 1 89 ? -4.834 -5.398 2.070 1.00 98.69 89 LEU A CA 1
ATOM 666 C C . LEU A 1 89 ? -5.146 -5.900 0.652 1.00 98.69 89 LEU A C 1
ATOM 668 O O . LEU A 1 89 ? -4.321 -5.748 -0.247 1.00 98.69 89 LEU A O 1
ATOM 672 N N . GLN A 1 90 ? -6.350 -6.428 0.424 1.00 98.62 90 GLN A N 1
ATOM 673 C CA . GLN A 1 90 ? -6.793 -6.842 -0.909 1.00 98.62 90 GLN A CA 1
ATOM 674 C C . GLN A 1 90 ? -6.865 -5.664 -1.885 1.00 98.62 90 GLN A C 1
ATOM 676 O O . GLN A 1 90 ? -6.388 -5.778 -3.011 1.00 98.62 90 GLN A O 1
ATOM 681 N N . THR A 1 91 ? -7.410 -4.522 -1.456 1.00 98.44 91 THR A N 1
ATOM 682 C CA . THR A 1 91 ? -7.488 -3.303 -2.278 1.00 98.44 91 THR A CA 1
ATOM 683 C C . THR A 1 91 ? -6.095 -2.821 -2.674 1.00 98.44 91 THR A C 1
ATOM 685 O O . THR A 1 91 ? -5.856 -2.457 -3.825 1.00 98.44 91 THR A O 1
ATOM 688 N N . TRP A 1 92 ? -5.154 -2.857 -1.731 1.00 98.56 92 TRP A N 1
ATOM 689 C CA . TRP A 1 92 ? -3.760 -2.502 -1.971 1.00 98.56 92 TRP A CA 1
ATOM 690 C C . TRP A 1 92 ? -3.081 -3.409 -2.991 1.00 98.56 92 TRP A C 1
ATOM 692 O O . TRP A 1 92 ? -2.482 -2.926 -3.953 1.00 98.56 92 TRP A O 1
ATOM 702 N N . ASP A 1 93 ? -3.201 -4.722 -2.811 1.00 98.50 93 ASP A N 1
ATOM 703 C CA . ASP A 1 93 ? -2.586 -5.678 -3.723 1.00 98.50 93 ASP A CA 1
ATOM 704 C C . ASP A 1 93 ? -3.250 -5.628 -5.109 1.00 98.50 93 ASP A C 1
ATOM 706 O O . ASP A 1 93 ? -2.545 -5.677 -6.115 1.00 98.50 93 ASP A O 1
ATOM 710 N N . ALA A 1 94 ? -4.569 -5.423 -5.192 1.00 98.50 94 ALA A N 1
ATOM 711 C CA . ALA A 1 94 ? -5.274 -5.219 -6.457 1.00 98.50 94 ALA A CA 1
ATOM 712 C C . ALA A 1 94 ? -4.795 -3.960 -7.198 1.00 98.50 94 ALA A C 1
ATOM 714 O O . ALA A 1 94 ? -4.504 -4.029 -8.394 1.00 98.50 94 ALA A O 1
ATOM 715 N N . LEU A 1 95 ? -4.649 -2.831 -6.492 1.00 98.00 95 LEU A N 1
ATOM 716 C CA . LEU A 1 95 ? -4.100 -1.598 -7.057 1.00 98.00 95 LEU A CA 1
ATOM 717 C C . LEU A 1 95 ? -2.704 -1.847 -7.637 1.00 98.00 95 LEU A C 1
ATOM 719 O O . LEU A 1 95 ? -2.474 -1.580 -8.814 1.00 98.00 95 LEU A O 1
ATOM 723 N N . LEU A 1 96 ? -1.781 -2.386 -6.838 1.00 97.94 96 LEU A N 1
ATOM 724 C CA . LEU A 1 96 ? -0.393 -2.567 -7.262 1.00 97.94 96 LEU A CA 1
ATOM 725 C C . LEU A 1 96 ? -0.246 -3.585 -8.396 1.00 97.94 96 LEU A C 1
ATOM 727 O O . LEU A 1 96 ? 0.534 -3.358 -9.319 1.00 97.94 96 LEU A O 1
ATOM 731 N N . ASN A 1 97 ? -1.018 -4.673 -8.366 1.00 97.06 97 ASN A N 1
ATOM 732 C CA . ASN A 1 97 ? -0.983 -5.704 -9.404 1.00 97.06 97 ASN A CA 1
ATOM 733 C C . ASN A 1 97 ? -1.617 -5.239 -10.725 1.00 97.06 97 ASN A C 1
ATOM 735 O O . ASN A 1 97 ? -1.373 -5.848 -11.765 1.00 97.06 97 ASN A O 1
ATOM 739 N N . SER A 1 98 ? -2.407 -4.161 -10.711 1.00 96.81 98 SER A N 1
ATOM 740 C CA . SER A 1 98 ? -2.954 -3.557 -11.933 1.00 96.81 98 SER A CA 1
ATOM 741 C C . SER A 1 98 ? -1.946 -2.676 -12.682 1.00 96.81 98 SER A C 1
ATOM 743 O O . SER A 1 98 ? -2.139 -2.373 -13.864 1.00 96.81 98 SER A O 1
ATOM 745 N N . LEU A 1 99 ? -0.865 -2.260 -12.010 1.00 95.12 99 LEU A N 1
ATOM 746 C CA . LEU A 1 99 ? 0.129 -1.362 -12.581 1.00 95.12 99 LEU A CA 1
ATOM 747 C C . LEU A 1 99 ? 0.980 -2.092 -13.613 1.00 95.12 99 LEU A C 1
ATOM 749 O O . LEU A 1 99 ? 1.596 -3.125 -13.351 1.00 95.12 99 LEU A O 1
ATOM 753 N N . ARG A 1 100 ? 1.049 -1.498 -14.799 1.00 93.12 100 ARG A N 1
ATOM 754 C CA . ARG A 1 100 ? 1.838 -1.994 -15.919 1.00 93.12 100 ARG A CA 1
ATOM 755 C C . ARG A 1 100 ? 2.333 -0.838 -16.763 1.00 93.12 100 ARG A C 1
ATOM 757 O O . ARG A 1 100 ? 1.692 0.211 -16.831 1.00 93.12 100 ARG A O 1
ATOM 764 N N . LEU A 1 101 ? 3.440 -1.070 -17.457 1.00 90.50 101 LEU A N 1
ATOM 765 C CA . LEU A 1 101 ? 3.894 -0.162 -18.495 1.00 90.50 101 LEU A CA 1
ATOM 766 C C . LEU A 1 101 ? 2.808 -0.041 -19.575 1.00 90.50 101 LEU A C 1
ATOM 768 O O . LEU A 1 101 ? 2.186 -1.035 -19.968 1.00 90.50 101 LEU A O 1
ATOM 772 N N . ARG A 1 102 ? 2.553 1.185 -20.041 1.00 90.44 102 ARG A N 1
ATOM 773 C CA . ARG A 1 102 ? 1.606 1.410 -21.136 1.00 90.44 102 ARG A CA 1
ATOM 774 C C . ARG A 1 102 ? 2.113 0.676 -22.387 1.00 90.44 102 ARG A C 1
ATOM 776 O O . ARG A 1 102 ? 3.292 0.813 -22.704 1.00 90.44 102 ARG A O 1
ATOM 783 N N . PRO A 1 103 ? 1.258 -0.042 -23.135 1.00 88.62 103 PRO A N 1
ATOM 784 C CA . PRO A 1 103 ? 1.654 -0.601 -24.424 1.00 88.62 103 PRO A CA 1
ATOM 785 C C . PRO A 1 103 ? 2.258 0.475 -25.344 1.00 88.62 103 PRO A C 1
ATOM 787 O O . PRO A 1 103 ? 1.699 1.568 -25.468 1.00 88.62 103 PRO A O 1
ATOM 790 N N . GLY A 1 104 ? 3.413 0.176 -25.946 1.00 85.06 104 GLY A N 1
ATOM 791 C CA . GLY A 1 104 ? 4.159 1.107 -26.802 1.00 85.06 104 GLY A CA 1
ATOM 792 C C . GLY A 1 104 ? 4.828 2.273 -26.063 1.00 85.06 104 GLY A C 1
ATOM 793 O O . GLY A 1 104 ? 5.200 3.262 -26.689 1.00 85.06 104 GLY A O 1
ATOM 794 N N . ALA A 1 105 ? 4.922 2.224 -24.732 1.00 78.19 105 ALA A N 1
ATOM 795 C CA . ALA A 1 105 ? 5.924 3.006 -24.024 1.00 78.19 105 ALA A CA 1
ATOM 796 C C . ALA A 1 105 ? 7.242 2.229 -24.114 1.00 78.19 105 ALA A C 1
ATOM 798 O O . ALA A 1 105 ? 7.286 1.107 -23.625 1.00 78.19 105 ALA A O 1
ATOM 799 N N . VAL A 1 106 ? 8.252 2.863 -24.715 1.00 70.31 106 VAL A N 1
ATOM 800 C CA . VAL A 1 106 ? 9.541 2.330 -25.211 1.00 70.31 106 VAL A CA 1
ATOM 801 C C . VAL A 1 106 ? 9.498 1.579 -26.537 1.00 70.31 106 VAL A C 1
ATOM 803 O O . VAL A 1 106 ? 8.572 0.770 -26.758 1.00 70.31 106 VAL A O 1
#

Foldseek 3Di:
DVVVCVVLAPADKDWPDWAWDDFQNFIKTKTKMWGDDPLAIKIWIKMWGCFDPVDPSTHTDIDIDIAADSDPPDDRCRRHGPDDPVVVVVVVVVVRRPDHRDPPPD